Protein AF-A0A3G9CXM7-F1 (afdb_monomer_lite)

Foldseek 3Di:
DVVVVDDDDDDDLVPDDPVCSVVVVVVCCVQPVPSAPDWDQDPVPDIDHDDDPVVVVVSVD

Structure (mmCIF, N/CA/C/O backbone):
data_AF-A0A3G9CXM7-F1
#
_entry.id   AF-A0A3G9CXM7-F1
#
loop_
_atom_site.group_PDB
_atom_site.id
_atom_site.type_symbol
_atom_site.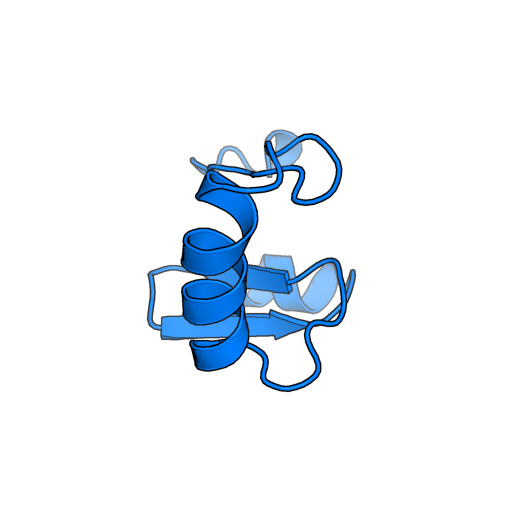label_atom_id
_atom_site.label_alt_id
_atom_site.label_comp_id
_atom_site.label_asym_id
_atom_site.label_entity_id
_atom_site.label_seq_id
_atom_site.pdbx_PDB_ins_code
_atom_site.Cartn_x
_atom_site.Cartn_y
_atom_site.Cartn_z
_atom_site.occupancy
_atom_site.B_iso_or_equiv
_atom_site.auth_seq_id
_atom_site.auth_comp_id
_atom_site.auth_asym_id
_atom_site.auth_atom_id
_atom_site.pdbx_PDB_model_num
ATOM 1 N N . MET A 1 1 ? 0.939 0.532 -15.099 1.00 65.19 1 MET A N 1
ATOM 2 C CA . MET A 1 1 ? 1.128 -0.900 -15.417 1.00 65.19 1 MET A CA 1
ATOM 3 C C . MET A 1 1 ? 0.553 -1.226 -16.787 1.00 65.19 1 MET A C 1
ATOM 5 O O . MET A 1 1 ? 1.252 -1.859 -17.561 1.00 65.19 1 MET A O 1
ATOM 9 N N . GLU A 1 2 ? -0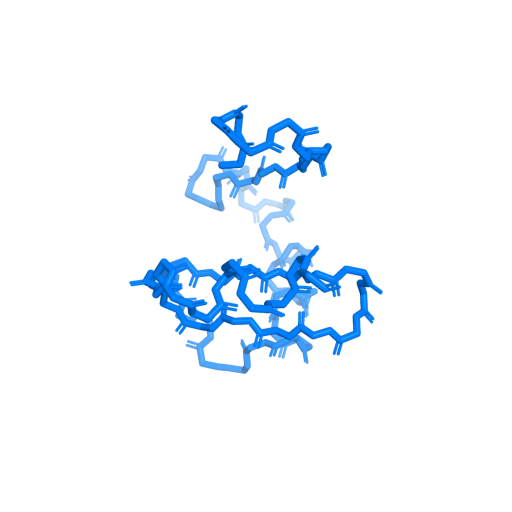.631 -0.704 -17.129 1.00 73.19 2 GLU A N 1
ATOM 10 C CA . GLU A 1 2 ? -1.231 -0.829 -18.470 1.00 73.19 2 GLU A CA 1
ATOM 11 C C . GLU A 1 2 ? -0.293 -0.396 -19.616 1.00 73.19 2 GLU A C 1
ATOM 13 O O . GLU A 1 2 ? -0.090 -1.161 -20.551 1.00 73.19 2 GLU A O 1
ATOM 18 N N . GLU A 1 3 ? 0.402 0.742 -19.492 1.00 74.06 3 GLU A N 1
ATOM 19 C CA . GLU A 1 3 ? 1.387 1.190 -20.502 1.00 74.06 3 GLU A CA 1
ATOM 20 C C . GLU A 1 3 ? 2.621 0.282 -20.655 1.00 74.06 3 GLU A C 1
ATOM 22 O O . GLU A 1 3 ? 3.346 0.383 -21.640 1.00 74.06 3 GLU A O 1
ATOM 27 N N . ILE A 1 4 ? 2.884 -0.589 -19.678 1.00 74.12 4 ILE A N 1
ATOM 28 C CA . ILE A 1 4 ? 4.029 -1.516 -19.674 1.00 74.12 4 ILE A CA 1
ATOM 29 C C . ILE A 1 4 ? 3.563 -2.929 -20.088 1.00 74.12 4 ILE A C 1
ATOM 31 O O . ILE A 1 4 ? 4.380 -3.820 -20.283 1.00 74.12 4 ILE A O 1
ATOM 35 N N . GLY A 1 5 ? 2.251 -3.153 -20.248 1.00 78.94 5 GLY A N 1
ATOM 36 C CA . GLY A 1 5 ? 1.692 -4.456 -20.624 1.00 78.94 5 GLY A CA 1
ATOM 37 C C . GLY A 1 5 ? 1.819 -5.531 -19.540 1.00 78.94 5 GLY A C 1
ATOM 38 O O . GLY A 1 5 ? 1.774 -6.719 -19.848 1.00 78.94 5 GLY A O 1
ATOM 39 N N . VAL A 1 6 ? 1.991 -5.134 -18.277 1.00 81.94 6 VAL A N 1
ATOM 40 C CA . VAL A 1 6 ? 2.141 -6.066 -17.150 1.00 81.94 6 VAL A CA 1
ATOM 41 C C . VAL A 1 6 ? 0.779 -6.354 -16.534 1.00 81.94 6 VAL A C 1
ATOM 43 O O . VAL A 1 6 ? 0.013 -5.425 -16.284 1.00 81.94 6 VAL A O 1
ATOM 46 N N . ALA A 1 7 ? 0.489 -7.628 -16.266 1.00 85.44 7 ALA A N 1
ATOM 47 C CA . ALA A 1 7 ? -0.701 -8.026 -15.524 1.00 85.44 7 ALA A CA 1
ATOM 48 C C . ALA A 1 7 ? -0.599 -7.537 -14.075 1.00 85.44 7 ALA A C 1
ATOM 50 O O . ALA A 1 7 ? 0.391 -7.792 -13.392 1.00 85.44 7 ALA A O 1
ATOM 51 N N . TYR A 1 8 ? -1.625 -6.833 -13.610 1.00 85.00 8 TYR A N 1
ATOM 52 C CA . TYR A 1 8 ? -1.656 -6.283 -12.264 1.00 85.00 8 TYR A CA 1
ATOM 53 C C . TYR A 1 8 ? -3.068 -6.314 -11.710 1.00 85.00 8 TYR A C 1
ATOM 55 O O . TYR A 1 8 ? -4.039 -6.174 -12.453 1.00 85.00 8 TYR A O 1
ATOM 63 N N . ASP A 1 9 ? -3.152 -6.459 -10.396 1.00 86.88 9 ASP A N 1
ATOM 64 C CA . ASP A 1 9 ? -4.377 -6.272 -9.638 1.00 86.88 9 ASP A CA 1
ATOM 65 C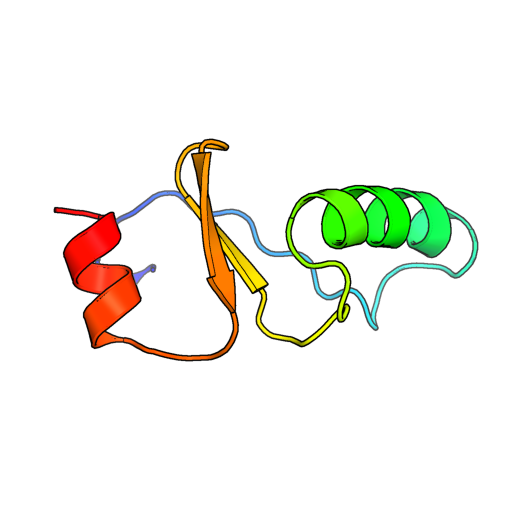 C . ASP A 1 9 ? -4.205 -5.053 -8.728 1.00 86.88 9 ASP A C 1
ATOM 67 O O . ASP A 1 9 ? -3.099 -4.759 -8.259 1.00 86.88 9 ASP A O 1
ATOM 71 N N . TYR A 1 10 ? -5.281 -4.299 -8.525 1.00 86.56 10 TYR A N 1
ATOM 72 C CA . TYR A 1 10 ? -5.275 -3.155 -7.626 1.00 86.56 10 TYR A CA 1
ATOM 73 C C . TYR A 1 10 ? -6.526 -3.164 -6.762 1.00 86.56 10 TYR A C 1
ATOM 75 O O . TYR A 1 10 ? -7.633 -3.432 -7.225 1.00 86.56 10 TYR A O 1
ATOM 83 N N . VAL A 1 11 ? -6.352 -2.776 -5.500 1.00 86.94 11 VAL A N 1
ATOM 84 C CA . VAL A 1 11 ? -7.460 -2.639 -4.562 1.00 86.94 11 VAL A CA 1
ATOM 85 C C . VAL A 1 11 ? -7.490 -1.227 -3.989 1.00 86.94 11 VAL A C 1
ATOM 87 O O . VAL A 1 11 ? -6.504 -0.721 -3.447 1.00 86.94 11 VAL A O 1
ATOM 90 N N . TYR A 1 12 ? -8.641 -0.567 -4.093 1.00 87.38 12 TYR A N 1
ATOM 91 C CA . TYR A 1 12 ? -8.863 0.711 -3.426 1.00 87.38 12 TYR A CA 1
ATOM 92 C C . TYR A 1 12 ? -9.288 0.459 -1.987 1.00 87.38 12 TYR A C 1
ATOM 94 O O . TYR A 1 12 ? -10.473 0.296 -1.711 1.00 87.38 12 TYR A O 1
ATOM 102 N N . VAL A 1 13 ? -8.329 0.457 -1.060 1.00 83.12 13 VAL A N 1
ATOM 103 C CA . VAL A 1 13 ? -8.586 0.175 0.366 1.00 83.12 13 VAL A CA 1
ATOM 104 C C . VAL A 1 13 ? -9.625 1.098 1.014 1.00 83.12 13 VAL A C 1
ATOM 106 O O . VAL A 1 13 ? -10.236 0.719 2.012 1.00 83.12 13 VAL A O 1
ATOM 109 N N . ASP A 1 14 ? -9.842 2.293 0.457 1.00 85.06 14 ASP A N 1
ATOM 110 C CA . ASP A 1 14 ? -10.866 3.236 0.919 1.00 85.06 14 ASP A CA 1
ATOM 111 C C . ASP A 1 14 ? -12.293 2.816 0.523 1.00 85.06 14 ASP A C 1
ATOM 113 O O . ASP A 1 14 ? -13.242 3.061 1.263 1.00 85.06 14 ASP A O 1
ATOM 117 N N . LEU A 1 15 ? -12.437 2.099 -0.597 1.00 87.69 15 LEU A N 1
ATOM 118 C CA . LEU A 1 15 ? -13.722 1.608 -1.104 1.00 87.69 15 LEU A CA 1
ATOM 119 C C . LEU A 1 15 ? -14.130 0.254 -0.500 1.00 87.69 15 LEU A C 1
ATOM 121 O O . LEU A 1 15 ? -15.243 -0.220 -0.732 1.00 87.69 15 LEU A O 1
ATOM 125 N N . ILE A 1 16 ? -13.247 -0.386 0.271 1.00 86.38 16 ILE A N 1
ATOM 126 C CA . ILE A 1 16 ? -13.517 -1.685 0.892 1.00 86.38 16 ILE A CA 1
ATOM 127 C C . ILE A 1 16 ? -14.441 -1.505 2.099 1.00 86.38 16 ILE A C 1
ATOM 129 O O . ILE A 1 16 ? -14.240 -0.631 2.948 1.00 86.38 16 ILE A O 1
ATOM 133 N N . LYS A 1 17 ? -15.445 -2.384 2.214 1.00 86.31 17 LYS A N 1
ATOM 134 C CA . LYS A 1 17 ? -16.334 -2.433 3.382 1.00 86.31 17 LYS A CA 1
ATOM 135 C C . LYS A 1 17 ? -15.529 -2.624 4.665 1.00 86.31 17 LYS A C 1
ATOM 137 O O . LYS A 1 17 ? -14.544 -3.354 4.700 1.00 86.31 17 LYS A O 1
ATOM 142 N N . LYS A 1 18 ? -15.995 -2.009 5.752 1.00 80.75 18 LYS A N 1
ATOM 143 C CA . LYS A 1 18 ? -15.315 -2.009 7.058 1.00 80.75 18 LYS A CA 1
ATOM 144 C C . LYS A 1 18 ? -14.952 -3.416 7.566 1.00 80.75 18 LYS A C 1
ATOM 146 O O . LYS A 1 18 ? -13.933 -3.568 8.227 1.00 80.75 18 LYS A O 1
ATOM 151 N N . GLU A 1 19 ? -15.780 -4.404 7.242 1.00 83.75 19 GLU A N 1
ATOM 152 C CA . GLU A 1 19 ? -15.640 -5.816 7.619 1.00 83.75 19 GLU A CA 1
ATOM 153 C C . GLU A 1 19 ? -14.444 -6.472 6.905 1.00 83.75 19 GLU A C 1
ATOM 155 O O . GLU A 1 19 ? -13.561 -7.031 7.549 1.00 83.75 19 GLU A O 1
ATOM 160 N N . GLU A 1 20 ? -14.351 -6.285 5.588 1.00 83.94 20 GLU A N 1
ATOM 161 C CA . GLU A 1 20 ? -13.293 -6.839 4.729 1.00 83.94 20 GLU A CA 1
ATOM 162 C C . GLU A 1 20 ? -11.973 -6.055 4.841 1.00 83.94 20 GLU A C 1
ATOM 164 O O . GLU A 1 20 ? -10.878 -6.585 4.634 1.00 83.94 20 GLU A O 1
ATOM 169 N N . ARG A 1 21 ? -12.058 -4.774 5.227 1.00 85.06 21 ARG A N 1
ATOM 170 C CA . ARG A 1 21 ? -10.905 -3.874 5.364 1.00 85.06 21 ARG A CA 1
ATOM 171 C C . ARG A 1 21 ? -9.871 -4.405 6.355 1.00 85.06 21 ARG A C 1
ATOM 173 O O . ARG A 1 21 ? -8.683 -4.164 6.168 1.00 85.06 21 ARG A O 1
ATOM 180 N N . VAL A 1 22 ? -10.295 -5.128 7.393 1.00 85.88 22 VAL A N 1
ATOM 181 C CA . VAL A 1 22 ? -9.380 -5.688 8.400 1.00 85.88 22 VAL A CA 1
ATOM 182 C C . VAL A 1 22 ? -8.441 -6.723 7.779 1.00 85.88 22 VAL A C 1
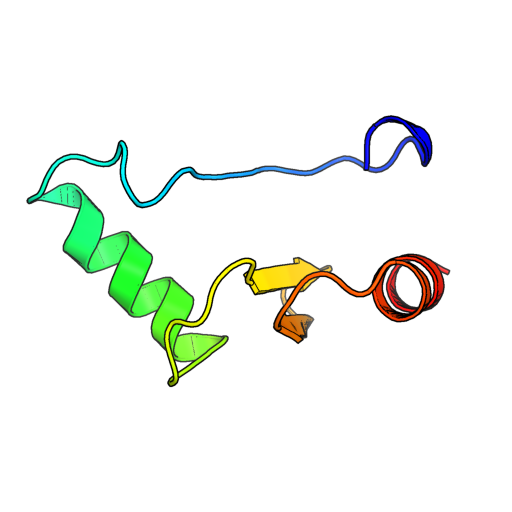ATOM 184 O O . VAL A 1 22 ? -7.243 -6.686 8.057 1.00 85.88 22 VAL A O 1
ATOM 187 N N . GLY A 1 23 ? -8.955 -7.601 6.911 1.00 87.62 23 GLY A N 1
ATOM 188 C CA . GLY A 1 23 ? -8.148 -8.612 6.224 1.00 87.62 23 GLY A CA 1
ATOM 189 C C . GLY A 1 23 ? -7.113 -7.973 5.303 1.00 87.62 23 GLY A C 1
ATOM 190 O O . GLY A 1 23 ? -5.920 -8.255 5.415 1.00 87.62 23 GLY A O 1
ATOM 191 N N . VAL A 1 24 ? -7.555 -7.018 4.481 1.00 87.06 24 VAL A N 1
ATOM 192 C CA . VAL A 1 24 ? -6.676 -6.303 3.543 1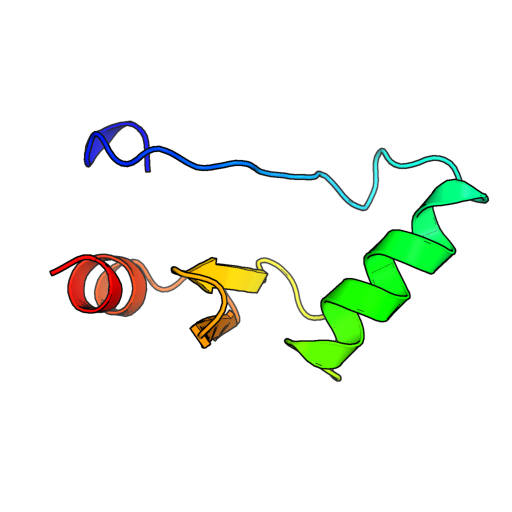.00 87.06 24 VAL A CA 1
ATOM 193 C C . VAL A 1 24 ? -5.615 -5.481 4.269 1.00 87.06 24 VAL A C 1
ATOM 195 O O . VAL A 1 24 ? -4.452 -5.515 3.885 1.00 87.06 24 VAL A O 1
ATOM 198 N N . LEU A 1 25 ? -5.969 -4.781 5.351 1.00 86.50 25 LEU A N 1
ATOM 199 C CA . LEU A 1 25 ? -4.988 -4.048 6.155 1.00 86.50 25 LEU A CA 1
ATOM 200 C C . LEU A 1 25 ? -3.980 -4.979 6.827 1.00 86.50 25 LEU A C 1
ATOM 202 O O . LEU A 1 25 ? -2.818 -4.607 6.951 1.00 86.50 25 LEU A O 1
ATOM 206 N N . HIS A 1 26 ? -4.400 -6.166 7.270 1.00 88.94 26 HIS A N 1
ATOM 207 C CA . HIS A 1 26 ? -3.488 -7.131 7.874 1.00 88.94 26 HIS A CA 1
ATOM 208 C C . HIS A 1 26 ? -2.473 -7.640 6.847 1.00 88.94 26 HIS A C 1
ATOM 210 O O . HIS A 1 26 ? -1.282 -7.677 7.148 1.00 88.94 26 HIS A O 1
ATOM 216 N N . GLU A 1 27 ? -2.922 -7.955 5.632 1.00 88.06 27 GLU A N 1
ATOM 217 C CA . GLU A 1 27 ? -2.040 -8.308 4.519 1.00 88.06 27 GLU A CA 1
ATOM 218 C C . GLU A 1 27 ? -1.096 -7.154 4.170 1.00 88.06 27 GLU A C 1
ATOM 220 O O . GLU A 1 27 ? 0.120 -7.327 4.150 1.00 88.06 27 GLU A O 1
ATOM 225 N N . LEU A 1 28 ? -1.640 -5.945 4.002 1.00 88.38 28 LEU A N 1
ATOM 226 C CA . LEU A 1 28 ? -0.868 -4.746 3.686 1.00 88.38 28 LEU A CA 1
ATOM 227 C C . LEU A 1 28 ? 0.198 -4.471 4.749 1.00 88.38 28 LEU A C 1
ATOM 229 O O . LEU A 1 28 ? 1.303 -4.074 4.407 1.00 88.38 28 LEU A O 1
ATOM 233 N N . LYS A 1 29 ? -0.100 -4.730 6.027 1.00 90.19 29 LYS A N 1
ATOM 234 C CA . LYS A 1 29 ? 0.836 -4.541 7.140 1.00 90.19 29 LYS A CA 1
ATOM 235 C C . LYS A 1 29 ? 2.019 -5.511 7.103 1.00 90.19 29 LYS A C 1
ATOM 237 O O . LYS A 1 29 ? 3.074 -5.160 7.627 1.00 90.19 29 LYS A O 1
ATOM 242 N N . LYS A 1 30 ? 1.862 -6.700 6.501 1.00 90.31 30 LYS A N 1
ATOM 243 C CA . LYS A 1 30 ? 2.975 -7.643 6.282 1.00 90.31 30 LYS A CA 1
ATOM 244 C C . LYS A 1 30 ? 3.997 -7.055 5.309 1.00 90.31 30 LYS A C 1
ATOM 246 O O . LYS A 1 30 ? 5.192 -7.191 5.535 1.00 90.31 30 LYS A O 1
ATOM 251 N N . TRP A 1 31 ? 3.514 -6.376 4.268 1.00 89.81 31 TRP A N 1
ATOM 252 C CA . TRP A 1 31 ? 4.347 -5.754 3.235 1.00 89.81 31 TRP A CA 1
ATOM 253 C C . TRP A 1 31 ? 4.871 -4.379 3.646 1.00 89.81 31 TRP A C 1
ATOM 255 O O . TRP A 1 31 ? 6.034 -4.050 3.436 1.00 89.81 31 TRP A O 1
ATOM 265 N N . ASN A 1 32 ? 4.002 -3.567 4.237 1.00 89.50 32 ASN A N 1
ATOM 266 C CA . ASN A 1 32 ? 4.269 -2.198 4.632 1.00 89.50 32 ASN A CA 1
ATOM 267 C C . ASN A 1 32 ? 3.661 -1.922 6.019 1.00 89.50 32 ASN A C 1
ATOM 269 O O . ASN A 1 32 ? 2.484 -1.554 6.124 1.00 89.50 32 ASN A O 1
ATOM 273 N N . PRO A 1 33 ? 4.450 -2.035 7.102 1.00 87.94 33 PRO A N 1
ATOM 274 C CA . PRO A 1 33 ? 3.958 -1.804 8.457 1.00 87.94 33 PRO A CA 1
ATOM 275 C C . PRO A 1 33 ? 3.484 -0.363 8.694 1.00 87.94 33 PRO A C 1
ATOM 277 O O . PRO A 1 33 ? 2.665 -0.139 9.587 1.00 87.94 33 PRO A O 1
ATOM 280 N N . SER A 1 34 ? 3.950 0.597 7.886 1.00 88.81 34 SER A N 1
ATOM 281 C CA . SER A 1 34 ? 3.521 1.999 7.940 1.00 88.81 34 SER A CA 1
ATOM 282 C C . SER A 1 34 ? 2.157 2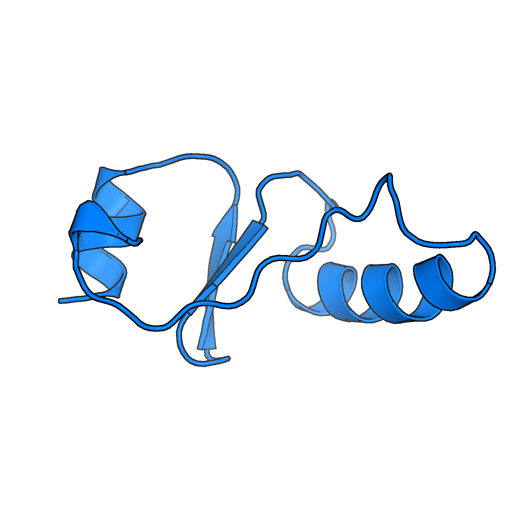.239 7.285 1.00 88.81 34 SER A C 1
ATOM 284 O O . SER A 1 34 ? 1.614 3.331 7.428 1.00 88.81 34 SER A O 1
ATOM 286 N N . LEU A 1 35 ? 1.595 1.243 6.577 1.00 85.12 35 LEU A N 1
ATOM 287 C CA . LEU A 1 35 ? 0.317 1.328 5.851 1.00 85.12 35 LEU A CA 1
ATOM 288 C C . LEU A 1 35 ? 0.241 2.525 4.880 1.00 85.12 35 LEU A C 1
ATOM 290 O O . LEU A 1 35 ? -0.842 3.011 4.554 1.00 85.12 35 LEU A O 1
ATOM 294 N N . SER A 1 36 ? 1.397 3.006 4.422 1.00 88.25 36 SER A N 1
ATOM 295 C CA . SER A 1 36 ? 1.505 4.119 3.483 1.00 88.25 36 SER A CA 1
ATOM 296 C C . SER A 1 36 ? 1.024 3.700 2.100 1.00 88.25 36 SER A C 1
ATOM 298 O O . SER A 1 36 ? 1.307 2.597 1.639 1.00 88.25 36 SER A O 1
ATOM 300 N N . LEU A 1 37 ? 0.333 4.594 1.402 1.00 86.75 37 LEU A N 1
ATOM 301 C CA . LEU A 1 37 ? -0.169 4.335 0.056 1.00 86.75 37 LEU A CA 1
ATOM 302 C C . LEU A 1 37 ? 0.450 5.311 -0.957 1.00 86.75 37 LEU A C 1
ATOM 304 O O . LEU A 1 37 ? 0.747 6.448 -0.587 1.00 86.75 37 LEU A O 1
ATOM 308 N N . PRO A 1 38 ? 0.599 4.900 -2.229 1.00 89.62 38 PRO A N 1
ATOM 309 C CA . PRO A 1 38 ? 0.381 3.539 -2.730 1.00 89.62 38 PRO A CA 1
ATOM 310 C C . PRO A 1 38 ? 1.452 2.560 -2.212 1.00 89.62 38 PRO A C 1
ATOM 312 O O . PRO A 1 38 ? 2.602 2.938 -2.023 1.00 89.62 38 PRO A O 1
ATOM 315 N N . THR A 1 39 ? 1.065 1.309 -1.955 1.00 90.62 39 THR A N 1
ATOM 316 C CA . THR A 1 39 ? 2.000 0.190 -1.739 1.00 90.62 39 THR A CA 1
ATOM 317 C C . THR A 1 39 ? 1.817 -0.764 -2.906 1.00 90.62 39 THR A C 1
ATOM 319 O O . THR A 1 39 ? 0.692 -1.175 -3.184 1.00 90.62 39 THR A O 1
ATOM 322 N N . ILE A 1 40 ? 2.903 -1.090 -3.594 1.00 89.81 40 ILE A N 1
ATOM 323 C CA . ILE A 1 40 ? 2.901 -1.969 -4.761 1.00 89.81 40 ILE A CA 1
ATOM 324 C C . ILE A 1 40 ? 3.732 -3.191 -4.397 1.00 89.81 40 ILE A C 1
ATOM 326 O O . ILE A 1 40 ? 4.888 -3.052 -4.001 1.00 89.81 40 ILE A O 1
ATOM 330 N N . VAL A 1 41 ? 3.144 -4.374 -4.524 1.00 88.94 41 VAL A N 1
ATOM 331 C CA . VAL A 1 41 ? 3.836 -5.648 -4.325 1.00 88.94 41 VAL A CA 1
ATOM 332 C C . VAL A 1 41 ? 4.054 -6.277 -5.695 1.00 88.94 41 VAL A C 1
ATOM 334 O O . VAL A 1 41 ? 3.124 -6.364 -6.495 1.00 88.94 41 VAL A O 1
ATOM 337 N N . ILE A 1 42 ? 5.289 -6.672 -5.983 1.00 87.12 42 ILE A N 1
ATOM 338 C CA . ILE A 1 42 ? 5.706 -7.261 -7.256 1.00 87.12 42 ILE A CA 1
ATOM 339 C C . ILE A 1 42 ? 6.184 -8.683 -6.970 1.00 87.12 42 ILE A C 1
ATOM 341 O O . ILE A 1 42 ? 7.078 -8.886 -6.145 1.00 87.12 42 ILE A O 1
ATOM 345 N N . ASN A 1 43 ? 5.577 -9.656 -7.657 1.00 84.56 43 ASN A N 1
ATOM 346 C CA . ASN A 1 43 ? 5.875 -11.090 -7.545 1.00 84.56 43 ASN A CA 1
ATOM 347 C C . ASN A 1 43 ? 5.831 -11.658 -6.113 1.00 84.56 43 ASN A C 1
ATOM 349 O O . ASN A 1 43 ? 6.542 -12.613 -5.829 1.00 84.56 43 ASN A O 1
ATOM 353 N N . ASP A 1 44 ? 5.031 -11.073 -5.211 1.00 84.62 44 ASP A N 1
ATOM 354 C CA . ASP A 1 44 ? 4.965 -11.480 -3.793 1.00 84.62 44 ASP A CA 1
ATOM 355 C C . ASP A 1 44 ? 6.349 -11.507 -3.097 1.00 84.62 44 ASP A C 1
ATOM 357 O O . ASP A 1 44 ? 6.589 -12.250 -2.153 1.00 84.62 44 ASP A O 1
ATOM 361 N N . GLU A 1 45 ? 7.303 -10.705 -3.582 1.00 85.88 45 GLU A N 1
ATOM 362 C CA . GLU A 1 45 ? 8.681 -10.704 -3.071 1.00 85.88 45 GLU A CA 1
ATOM 363 C C . GLU A 1 45 ? 9.196 -9.282 -2.844 1.00 85.88 45 GLU A C 1
ATOM 365 O O . GLU A 1 45 ? 9.821 -8.987 -1.823 1.00 85.88 45 GLU A O 1
ATOM 370 N N . ARG A 1 46 ? 8.911 -8.369 -3.779 1.00 86.75 46 ARG A N 1
ATOM 371 C CA . ARG A 1 46 ? 9.368 -6.978 -3.709 1.00 86.75 46 ARG A CA 1
ATOM 372 C C . ARG A 1 46 ? 8.218 -6.053 -3.359 1.00 86.75 46 ARG A C 1
ATOM 374 O O . ARG A 1 46 ? 7.154 -6.124 -3.965 1.00 86.75 46 ARG A O 1
ATOM 381 N N . VAL A 1 47 ? 8.465 -5.129 -2.435 1.00 89.56 47 VAL A N 1
ATOM 382 C CA . VAL A 1 47 ? 7.520 -4.071 -2.070 1.00 89.56 47 VAL A CA 1
ATOM 383 C C . VAL A 1 47 ? 8.090 -2.704 -2.431 1.00 89.56 47 VAL A C 1
ATOM 385 O O . VAL A 1 47 ? 9.237 -2.388 -2.116 1.00 89.56 47 VAL A O 1
ATOM 388 N N . ILE A 1 48 ? 7.278 -1.882 -3.087 1.00 88.06 48 ILE A N 1
ATOM 389 C CA . ILE A 1 48 ? 7.568 -0.481 -3.385 1.00 88.06 48 ILE A CA 1
ATOM 390 C C . ILE A 1 48 ? 6.550 0.358 -2.624 1.00 88.06 48 ILE A C 1
ATOM 392 O O . ILE A 1 48 ? 5.339 0.194 -2.785 1.00 88.06 48 ILE A O 1
ATOM 396 N N . ILE A 1 49 ? 7.050 1.247 -1.770 1.00 88.81 49 ILE A N 1
ATOM 397 C CA . ILE A 1 49 ? 6.226 2.154 -0.974 1.00 88.81 49 ILE A CA 1
ATOM 398 C C . ILE A 1 49 ? 6.297 3.540 -1.610 1.00 88.81 49 ILE A C 1
ATOM 400 O O . ILE A 1 49 ? 7.378 4.100 -1.774 1.00 88.81 49 ILE A O 1
ATOM 404 N N . GLY A 1 50 ? 5.136 4.107 -1.921 1.00 85.56 50 GLY A N 1
ATOM 405 C CA . GLY A 1 50 ? 5.015 5.370 -2.634 1.00 85.56 50 GLY A CA 1
ATOM 406 C C . GLY A 1 50 ? 4.968 5.191 -4.151 1.00 85.56 50 GLY A C 1
ATOM 407 O O . GLY A 1 50 ? 5.007 4.085 -4.688 1.00 85.56 50 GLY A O 1
ATOM 408 N N . TYR A 1 51 ? 4.829 6.313 -4.850 1.00 82.56 51 TYR A N 1
ATOM 409 C CA . TYR A 1 51 ? 4.769 6.340 -6.306 1.00 82.56 51 TYR A CA 1
ATOM 410 C C . TYR A 1 51 ? 6.144 6.695 -6.875 1.00 82.56 51 TYR A C 1
ATOM 412 O O . TYR A 1 51 ? 6.468 7.871 -7.024 1.00 82.56 51 TYR A O 1
ATOM 420 N N . ASP A 1 52 ? 6.946 5.675 -7.181 1.00 83.50 52 ASP A N 1
ATOM 421 C CA . ASP A 1 52 ? 8.257 5.843 -7.809 1.00 83.50 52 ASP A CA 1
ATOM 422 C C . ASP A 1 52 ? 8.336 5.057 -9.122 1.00 83.50 52 ASP A C 1
ATOM 424 O O . ASP A 1 52 ? 8.527 3.841 -9.148 1.00 83.50 52 ASP A O 1
ATOM 428 N N . VAL A 1 53 ? 8.147 5.761 -10.241 1.00 81.19 53 VAL A N 1
ATOM 429 C CA . VAL A 1 53 ? 8.069 5.150 -11.580 1.00 81.19 53 VAL A CA 1
ATOM 430 C C . VAL A 1 53 ? 9.371 4.443 -11.956 1.00 81.19 53 VAL A C 1
ATOM 432 O O . VAL A 1 53 ? 9.331 3.414 -12.629 1.00 81.19 53 VAL A O 1
ATOM 435 N N . VAL A 1 54 ? 10.518 4.973 -11.524 1.00 83.69 54 VAL A N 1
ATOM 436 C CA . VAL A 1 54 ? 11.833 4.390 -11.817 1.00 83.69 54 VAL A CA 1
ATOM 437 C C . VAL A 1 54 ? 11.975 3.042 -11.117 1.00 83.69 54 VAL A C 1
ATOM 439 O O . VAL A 1 54 ? 12.249 2.044 -11.779 1.00 83.69 54 VAL A O 1
ATOM 442 N N . SER A 1 55 ? 11.693 2.990 -9.814 1.00 83.06 55 SER A N 1
ATOM 443 C CA . SER A 1 55 ? 11.733 1.757 -9.021 1.00 83.06 55 SER A CA 1
ATOM 444 C C . SER A 1 55 ? 10.754 0.712 -9.547 1.00 83.06 55 SER A C 1
ATOM 446 O O . SER A 1 55 ? 11.095 -0.465 -9.616 1.00 83.06 55 SER A O 1
ATOM 448 N N . ILE A 1 56 ? 9.556 1.134 -9.971 1.00 83.06 56 ILE A N 1
ATOM 449 C CA . ILE A 1 56 ? 8.557 0.234 -10.564 1.00 83.06 56 ILE A CA 1
ATOM 450 C C . ILE A 1 56 ? 9.086 -0.374 -11.864 1.00 83.06 56 ILE A C 1
ATOM 452 O O . ILE A 1 56 ? 8.987 -1.582 -12.043 1.00 83.06 56 ILE A O 1
ATOM 456 N N . LYS A 1 57 ? 9.671 0.433 -12.759 1.00 82.44 57 LYS A N 1
ATOM 457 C CA . LYS A 1 57 ? 10.243 -0.075 -14.014 1.00 82.44 57 LYS A CA 1
ATOM 458 C C . LYS A 1 57 ? 11.404 -1.034 -13.762 1.00 82.44 57 LYS A C 1
ATOM 460 O O . LYS A 1 57 ? 11.404 -2.115 -14.328 1.00 82.44 57 LYS A O 1
ATOM 465 N N . MET A 1 58 ? 12.330 -0.679 -12.871 1.00 82.44 58 MET A N 1
ATOM 466 C CA . MET A 1 58 ? 13.469 -1.536 -12.519 1.00 82.44 58 MET A CA 1
ATOM 467 C C . MET A 1 58 ? 13.052 -2.849 -11.855 1.00 82.44 58 MET A C 1
ATOM 469 O O . MET A 1 58 ? 13.744 -3.850 -11.977 1.00 82.44 58 MET A O 1
ATOM 473 N N . ALA A 1 59 ? 11.948 -2.856 -11.110 1.00 81.94 59 ALA A N 1
ATOM 474 C CA . ALA A 1 59 ? 11.462 -4.070 -10.470 1.00 81.94 59 ALA A CA 1
ATOM 475 C C . ALA A 1 59 ? 10.730 -5.020 -11.435 1.00 81.94 59 ALA A C 1
ATOM 477 O O . ALA A 1 59 ? 10.513 -6.173 -11.066 1.00 81.94 59 ALA A O 1
ATOM 478 N N . LEU A 1 60 ? 10.346 -4.532 -12.620 1.00 77.19 60 LEU A N 1
ATOM 479 C CA . LEU A 1 60 ? 9.671 -5.280 -13.685 1.00 77.19 60 LEU A CA 1
ATOM 480 C C . LEU A 1 60 ? 10.622 -5.734 -14.809 1.00 77.19 60 LEU A C 1
ATOM 482 O O . LEU A 1 60 ? 10.185 -6.482 -15.682 1.00 77.19 60 LEU A O 1
ATOM 486 N N . GLU A 1 61 ? 11.872 -5.266 -14.797 1.00 72.75 61 GLU A N 1
ATOM 487 C CA . GLU A 1 61 ? 12.962 -5.662 -15.705 1.00 72.75 61 GLU A CA 1
ATOM 488 C C . GLU A 1 61 ? 13.738 -6.864 -15.145 1.00 72.75 61 GLU A C 1
ATOM 490 O O . GLU A 1 61 ? 14.065 -7.766 -15.951 1.00 72.75 61 GLU A O 1
#

pLDDT: mean 84.76, std 4.89, range [65.19, 90.62]

Secondary structure (DSSP, 8-state):
-GGGT-------TTTS-HHHHHHHHHHHHHH-TT--SSEEEETTTEEEES--HHHHHHHH-

Radius of gyration: 12.33 Å; chains: 1; bounding box: 30×18×29 Å

Sequence (61 aa):
MEEIGVAYDYVYVDLIKKEERVGVLHELKKWNPSLSLPTIVINDERVIIGYDVVSIKMALE